Protein AF-A0A6B7PJF0-F1 (afdb_monomer_lite)

Radius of gyration: 16.34 Å; chains: 1; bounding box: 39×24×39 Å

pLDDT: mean 81.77, std 10.83, range [48.12, 94.0]

Sequence (80 aa):
LSGLLVVFFIIQLIGQIPATLWVLFGEERFAWDGVMVGVSLAVFGLTHALFQGLAAGFIAKHLGERKAIAVGILADGCGL

Foldseek 3Di:
DVVVVVVVVVVVVVVCVVLVVQVVCCCVPVVDDPVNSVVVVVVVVVVVVCCCVPVLVVCCVVVPPVVSVVVVVVCVVVVD

Structure (mmCIF, N/CA/C/O backbone):
data_AF-A0A6B7PJF0-F1
#
_entry.id   AF-A0A6B7PJF0-F1
#
loop_
_atom_site.group_PDB
_atom_site.id
_atom_site.type_symbol
_atom_site.label_atom_id
_atom_site.label_alt_id
_atom_site.label_comp_id
_atom_site.label_asym_id
_atom_site.label_entity_id
_atom_site.label_seq_id
_atom_site.pdbx_PDB_ins_code
_atom_site.Cartn_x
_atom_site.Cartn_y
_atom_site.Cartn_z
_atom_site.occupancy
_atom_site.B_iso_or_equiv
_atom_site.auth_seq_id
_atom_site.auth_comp_id
_atom_site.auth_asym_id
_atom_site.auth_atom_id
_atom_site.pdbx_PDB_model_num
ATOM 1 N N . LEU A 1 1 ? 0.358 12.323 23.006 1.00 68.38 1 LEU A N 1
ATOM 2 C CA . LEU A 1 1 ? 0.337 12.555 21.542 1.00 68.38 1 LEU A CA 1
ATOM 3 C C . LEU A 1 1 ? 1.692 12.258 20.893 1.00 68.38 1 LEU A C 1
ATOM 5 O O . LEU A 1 1 ? 1.724 11.492 19.942 1.00 68.38 1 LEU A O 1
ATOM 9 N N . SER A 1 2 ? 2.805 12.774 21.434 1.00 80.75 2 SER A N 1
ATOM 10 C CA . SER A 1 2 ? 4.152 12.621 20.850 1.00 80.75 2 SER A CA 1
ATOM 11 C C . SER A 1 2 ? 4.603 11.168 20.642 1.00 80.75 2 SER A C 1
ATOM 13 O O . SER A 1 2 ? 5.123 10.850 19.583 1.00 80.75 2 SER A O 1
ATOM 15 N N . GLY A 1 3 ? 4.337 10.258 21.589 1.00 86.12 3 GLY A N 1
ATOM 16 C CA . GLY A 1 3 ? 4.672 8.834 21.421 1.00 86.12 3 GLY A CA 1
ATOM 17 C C . GLY A 1 3 ? 3.893 8.140 20.296 1.00 86.12 3 GLY A C 1
ATOM 18 O O . GLY A 1 3 ? 4.456 7.331 19.570 1.00 86.12 3 GLY A O 1
ATOM 19 N N . LEU A 1 4 ? 2.622 8.508 20.092 1.00 87.56 4 LEU A N 1
ATOM 20 C CA . LEU A 1 4 ? 1.794 7.944 19.021 1.00 87.56 4 LEU A CA 1
ATOM 21 C C . LEU A 1 4 ? 2.267 8.421 17.641 1.00 87.56 4 LEU A C 1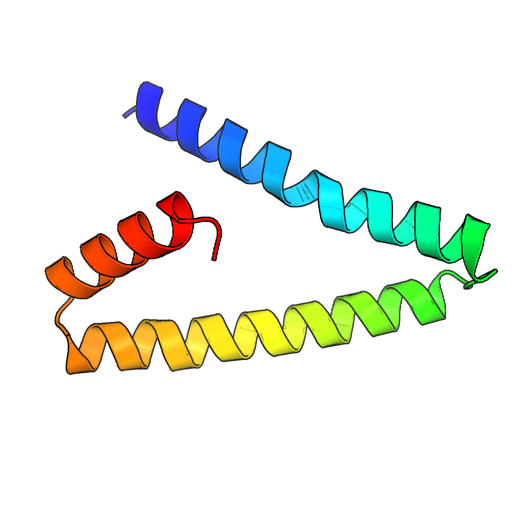
ATOM 23 O O . LEU A 1 4 ? 2.280 7.643 16.696 1.00 87.56 4 LEU A O 1
ATOM 27 N N . LEU A 1 5 ? 2.700 9.683 17.545 1.00 92.00 5 LEU A N 1
ATOM 28 C CA . LEU A 1 5 ? 3.291 10.239 16.326 1.00 92.00 5 LEU A CA 1
ATOM 29 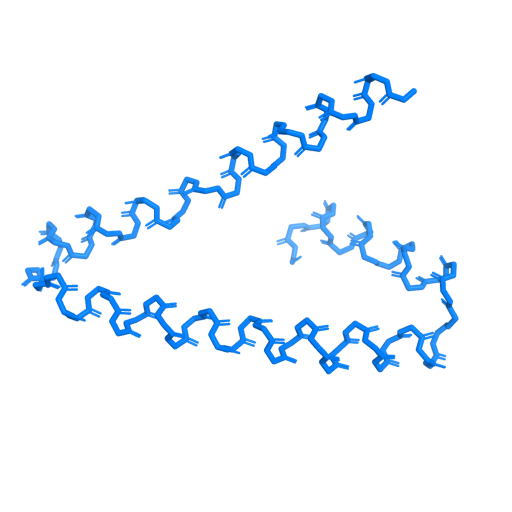C C . LEU A 1 5 ? 4.594 9.528 15.954 1.00 92.00 5 LEU A C 1
ATOM 31 O O . LEU A 1 5 ? 4.807 9.251 14.780 1.00 92.00 5 LEU A O 1
ATOM 35 N N . VAL A 1 6 ? 5.436 9.196 16.939 1.00 94.00 6 VAL A N 1
ATOM 36 C CA . VAL A 1 6 ? 6.671 8.431 16.702 1.00 94.00 6 VAL A CA 1
ATOM 37 C C . VAL A 1 6 ? 6.352 7.024 16.200 1.00 94.00 6 VAL A C 1
ATOM 39 O O . VAL A 1 6 ? 6.933 6.592 15.211 1.00 94.00 6 VAL A O 1
ATOM 42 N N . VAL A 1 7 ? 5.404 6.323 16.830 1.00 91.25 7 VAL A N 1
ATOM 43 C CA . VAL A 1 7 ? 4.983 4.985 16.380 1.00 91.25 7 VAL A CA 1
ATOM 44 C C . VAL A 1 7 ? 4.406 5.041 14.966 1.00 91.25 7 VAL A C 1
ATOM 46 O O . VAL 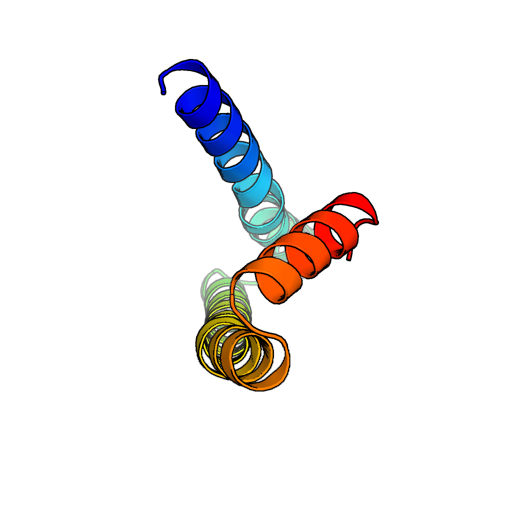A 1 7 ? 4.826 4.273 14.106 1.00 91.25 7 VAL A O 1
ATOM 49 N N . PHE A 1 8 ? 3.505 5.988 14.698 1.00 88.25 8 PHE A N 1
ATOM 50 C CA . PHE A 1 8 ? 2.934 6.189 13.367 1.00 88.25 8 PHE A CA 1
ATOM 51 C C . PHE A 1 8 ? 4.013 6.489 12.320 1.00 88.25 8 PHE A C 1
ATOM 53 O O . PHE A 1 8 ? 3.994 5.922 11.232 1.00 88.25 8 PHE A O 1
ATOM 60 N N . PHE A 1 9 ? 4.982 7.339 12.664 1.00 92.12 9 PHE A N 1
ATOM 61 C CA . PHE A 1 9 ? 6.108 7.652 11.794 1.00 92.12 9 PHE A CA 1
ATOM 62 C C . PHE A 1 9 ? 6.939 6.408 11.473 1.00 92.12 9 PHE A C 1
ATOM 64 O O . PHE A 1 9 ? 7.241 6.173 10.308 1.00 92.12 9 PHE A O 1
ATOM 71 N N . ILE A 1 10 ? 7.276 5.593 12.477 1.00 92.75 10 ILE A N 1
ATOM 72 C CA . ILE A 1 10 ? 8.055 4.362 12.283 1.00 92.75 10 ILE A CA 1
ATOM 73 C C . ILE A 1 10 ? 7.296 3.378 11.388 1.00 92.75 10 ILE A C 1
ATOM 75 O O . ILE A 1 10 ? 7.879 2.855 10.440 1.00 92.75 10 ILE A O 1
ATOM 79 N N . ILE A 1 11 ? 6.004 3.158 11.648 1.00 89.31 11 ILE A N 1
ATOM 80 C CA . ILE A 1 11 ? 5.171 2.257 10.840 1.00 89.31 11 ILE A CA 1
ATOM 81 C C . ILE A 1 11 ? 5.113 2.750 9.389 1.00 89.31 11 ILE A C 1
ATOM 83 O O . ILE A 1 11 ? 5.375 1.974 8.471 1.00 89.31 11 ILE A O 1
ATOM 87 N N . GLN A 1 12 ? 4.870 4.047 9.168 1.00 90.00 12 GLN A N 1
ATOM 88 C CA . GLN A 1 12 ? 4.849 4.597 7.813 1.00 90.00 12 GLN A CA 1
ATOM 89 C C . GLN A 1 12 ? 6.200 4.539 7.116 1.00 90.00 12 GLN A C 1
ATOM 91 O O . GLN A 1 12 ? 6.239 4.283 5.914 1.00 90.00 12 GLN A O 1
ATOM 96 N N . LEU A 1 13 ? 7.293 4.756 7.847 1.00 91.12 13 LEU A N 1
ATOM 97 C CA . LEU A 1 13 ? 8.643 4.671 7.307 1.00 91.12 13 LEU A CA 1
ATOM 98 C C . LEU A 1 13 ? 8.943 3.250 6.814 1.00 91.12 13 LEU A C 1
ATOM 100 O O . LEU A 1 13 ? 9.390 3.074 5.682 1.00 91.12 13 LEU A O 1
ATOM 104 N N . ILE A 1 14 ? 8.647 2.239 7.635 1.00 90.19 14 ILE A N 1
ATOM 105 C CA . ILE A 1 14 ? 8.831 0.825 7.279 1.00 90.19 14 ILE A CA 1
ATOM 106 C C . ILE A 1 14 ? 7.925 0.446 6.100 1.00 90.19 14 ILE A C 1
ATOM 108 O O . ILE A 1 14 ? 8.366 -0.249 5.184 1.00 90.19 14 ILE A O 1
ATOM 112 N N . GLY A 1 15 ? 6.695 0.965 6.065 1.00 85.81 15 GLY A N 1
ATOM 113 C CA . GLY A 1 15 ? 5.742 0.729 4.980 1.00 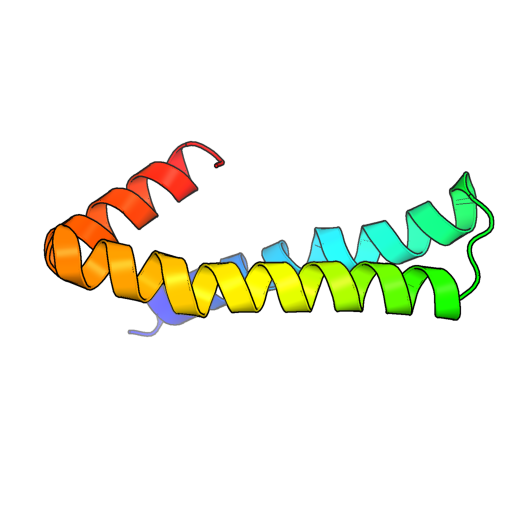85.81 15 GLY A CA 1
ATOM 114 C C . GLY A 1 15 ? 6.209 1.197 3.593 1.00 85.81 15 GLY A C 1
ATOM 115 O O . GLY A 1 15 ? 5.681 0.722 2.592 1.00 85.81 15 GLY A O 1
ATOM 116 N N . GLN A 1 16 ? 7.213 2.080 3.495 1.00 88.00 16 GLN A N 1
ATOM 117 C CA . GLN A 1 16 ? 7.786 2.503 2.204 1.00 88.00 16 GLN A CA 1
ATOM 118 C C . GLN A 1 16 ? 8.854 1.542 1.650 1.00 88.00 16 GLN A C 1
ATOM 120 O O . GLN A 1 16 ? 9.201 1.614 0.466 1.00 88.00 16 GLN A O 1
ATOM 125 N N . ILE A 1 17 ? 9.389 0.641 2.481 1.00 90.69 17 ILE A N 1
ATOM 126 C CA . ILE A 1 17 ? 10.478 -0.267 2.092 1.00 90.69 17 ILE A CA 1
ATOM 127 C C . ILE A 1 17 ? 10.064 -1.187 0.931 1.00 90.69 17 ILE A C 1
ATOM 129 O O . ILE A 1 17 ? 10.810 -1.245 -0.049 1.00 90.69 17 ILE A O 1
ATOM 133 N N . PRO A 1 18 ? 8.891 -1.857 0.956 1.00 87.00 18 PRO A N 1
ATOM 134 C CA . PRO A 1 18 ? 8.501 -2.766 -0.120 1.00 87.00 18 PRO A CA 1
ATOM 135 C C . PRO A 1 18 ? 8.381 -2.070 -1.477 1.00 87.00 18 PRO A C 1
ATOM 137 O O . PRO A 1 18 ? 8.815 -2.624 -2.481 1.00 87.00 18 PRO A O 1
ATOM 140 N N . ALA A 1 19 ? 7.856 -0.840 -1.509 1.00 86.25 19 ALA A N 1
ATOM 141 C CA . ALA A 1 19 ? 7.725 -0.070 -2.744 1.00 86.25 19 ALA A CA 1
ATOM 142 C C . ALA A 1 19 ? 9.096 0.234 -3.366 1.00 86.25 19 ALA A C 1
ATOM 144 O O . ALA A 1 19 ? 9.279 0.069 -4.569 1.00 86.25 19 ALA A O 1
ATOM 145 N N . THR A 1 20 ? 10.075 0.614 -2.541 1.00 87.44 20 THR A N 1
ATOM 146 C CA . THR A 1 20 ? 11.446 0.890 -3.000 1.00 87.44 20 THR A CA 1
ATOM 147 C C . THR A 1 20 ? 12.155 -0.383 -3.465 1.00 87.44 20 THR A C 1
ATOM 149 O O . THR A 1 20 ? 12.778 -0.396 -4.525 1.00 87.44 20 THR A O 1
ATOM 152 N N . LEU A 1 21 ? 12.038 -1.476 -2.704 1.00 91.50 21 LEU A N 1
ATOM 153 C CA . LEU A 1 21 ? 12.655 -2.754 -3.067 1.00 91.50 21 LEU A CA 1
ATOM 154 C C . LEU A 1 21 ? 12.038 -3.362 -4.329 1.00 91.50 21 LEU A C 1
ATOM 156 O O . LEU A 1 21 ? 12.751 -3.996 -5.099 1.00 91.50 21 LEU A O 1
ATOM 160 N N . TRP A 1 22 ? 10.742 -3.151 -4.566 1.00 90.88 22 TRP A N 1
ATOM 161 C CA . TRP A 1 22 ? 10.064 -3.622 -5.771 1.00 90.88 22 TRP A CA 1
ATOM 162 C C . TRP A 1 22 ? 10.645 -3.012 -7.048 1.00 90.88 22 TRP A C 1
ATOM 164 O O . TRP A 1 22 ? 10.829 -3.724 -8.032 1.00 90.88 22 TRP A O 1
ATOM 174 N N . VAL A 1 23 ? 10.983 -1.718 -7.014 1.00 88.62 23 VAL A N 1
ATOM 175 C CA . VAL A 1 23 ? 11.636 -1.021 -8.133 1.00 88.62 23 VAL A CA 1
ATOM 176 C C . VAL A 1 23 ? 12.978 -1.684 -8.449 1.00 88.62 23 VAL A C 1
ATOM 178 O O . VAL A 1 23 ? 13.191 -2.119 -9.579 1.00 88.62 23 VAL A O 1
ATOM 181 N N . LEU A 1 24 ? 13.844 -1.827 -7.437 1.00 89.56 24 LEU A N 1
ATOM 182 C CA . LEU A 1 24 ? 15.188 -2.389 -7.603 1.00 89.56 24 LEU A CA 1
ATOM 183 C C . LEU A 1 24 ? 15.142 -3.855 -8.052 1.00 89.56 24 LEU A C 1
ATOM 185 O O . LEU A 1 24 ? 15.840 -4.256 -8.978 1.00 89.56 24 LEU A O 1
ATOM 189 N N . PHE A 1 25 ? 14.275 -4.656 -7.432 1.00 89.75 25 PHE A N 1
ATOM 190 C CA . PHE A 1 25 ? 14.105 -6.059 -7.789 1.00 89.75 25 PHE A CA 1
ATOM 191 C C . PHE A 1 25 ? 13.537 -6.230 -9.203 1.00 89.75 25 PHE A C 1
ATOM 193 O O . PHE A 1 25 ? 13.966 -7.125 -9.926 1.00 89.75 25 PHE A O 1
ATOM 200 N N . GLY A 1 26 ? 12.589 -5.383 -9.617 1.00 87.81 26 GLY A N 1
ATOM 201 C CA . GLY A 1 26 ? 12.035 -5.381 -10.973 1.00 87.81 26 GLY A CA 1
ATOM 202 C C . GLY A 1 26 ? 13.103 -5.129 -12.037 1.00 87.81 26 GLY A C 1
ATOM 203 O O . GLY A 1 26 ? 13.173 -5.848 -13.038 1.00 87.81 26 GLY A O 1
ATOM 204 N N . GLU A 1 27 ? 13.968 -4.151 -11.780 1.00 88.62 27 GLU A N 1
ATOM 205 C CA . GLU A 1 27 ? 15.093 -3.806 -12.647 1.00 88.62 27 GLU A CA 1
ATOM 206 C C . GLU A 1 27 ? 16.124 -4.946 -12.708 1.00 88.62 27 GLU A C 1
ATOM 208 O O . GLU A 1 27 ? 16.443 -5.432 -13.793 1.00 88.62 27 GLU A O 1
ATOM 213 N N . GLU A 1 28 ? 16.579 -5.461 -11.561 1.00 88.56 28 GLU A N 1
ATOM 214 C CA . GLU A 1 28 ? 17.617 -6.502 -11.512 1.00 88.56 28 GLU A CA 1
ATOM 215 C C . GLU A 1 28 ? 17.132 -7.878 -12.001 1.00 88.56 28 GLU A C 1
ATOM 217 O O . GLU A 1 28 ? 17.871 -8.606 -12.670 1.00 88.56 28 GLU A O 1
ATOM 222 N N . ARG A 1 29 ? 15.898 -8.278 -11.664 1.00 90.62 29 ARG A N 1
ATOM 223 C CA . ARG A 1 29 ? 15.399 -9.644 -11.910 1.00 90.62 29 ARG A CA 1
ATOM 224 C C . ARG A 1 29 ? 14.684 -9.805 -13.243 1.00 90.62 29 ARG A C 1
ATOM 226 O O . ARG A 1 29 ? 14.734 -10.901 -13.818 1.00 90.62 29 ARG A O 1
ATOM 233 N N . PHE A 1 30 ? 13.972 -8.768 -13.677 1.00 87.12 30 PHE A N 1
ATOM 234 C CA . PHE A 1 30 ? 13.104 -8.804 -14.853 1.00 87.12 30 PHE A CA 1
ATOM 235 C C . PHE A 1 30 ? 13.521 -7.810 -15.942 1.00 87.12 30 PHE A C 1
ATOM 237 O O . PHE A 1 30 ? 12.866 -7.776 -16.983 1.00 87.12 30 PHE A O 1
ATOM 244 N N . ALA A 1 31 ? 14.599 -7.043 -15.726 1.00 88.25 31 ALA A N 1
ATOM 245 C CA . ALA A 1 31 ? 15.059 -5.993 -16.634 1.00 88.25 31 ALA A CA 1
ATOM 246 C C . ALA A 1 31 ? 13.944 -4.990 -16.977 1.00 88.25 31 ALA A C 1
ATOM 248 O O . ALA A 1 31 ? 13.844 -4.520 -18.112 1.00 88.25 31 ALA A O 1
ATOM 249 N N . TRP A 1 32 ? 13.062 -4.714 -16.011 1.00 91.06 32 TRP A N 1
ATOM 250 C CA . TRP A 1 32 ? 11.987 -3.748 -16.197 1.00 91.06 32 TRP A CA 1
ATOM 251 C C . TRP A 1 32 ? 12.554 -2.345 -16.362 1.00 91.06 32 TRP A C 1
ATOM 253 O O . TRP A 1 32 ? 13.437 -1.926 -15.618 1.00 91.06 32 TRP A O 1
ATOM 263 N N . ASP A 1 33 ? 12.000 -1.605 -17.319 1.00 88.44 33 ASP A N 1
ATOM 264 C CA . ASP A 1 33 ? 12.238 -0.174 -17.414 1.00 88.44 33 ASP A CA 1
ATOM 265 C C . ASP A 1 33 ? 11.374 0.590 -16.391 1.00 88.44 33 ASP A C 1
ATOM 267 O O . ASP A 1 33 ? 10.423 0.066 -15.796 1.00 88.44 33 ASP A O 1
ATOM 271 N N . GLY A 1 34 ? 11.692 1.870 -16.179 1.00 86.50 34 GLY A N 1
ATOM 272 C CA . GLY A 1 34 ? 10.962 2.707 -15.221 1.00 86.50 34 GLY A CA 1
ATOM 273 C C . GLY A 1 34 ? 9.467 2.850 -15.538 1.00 86.50 34 GLY A C 1
ATOM 274 O O . GLY A 1 34 ? 8.669 3.112 -14.636 1.00 86.50 34 GLY A O 1
ATOM 275 N N . VAL A 1 35 ? 9.063 2.639 -16.795 1.00 91.19 35 VAL A N 1
ATOM 276 C CA . VAL A 1 35 ? 7.658 2.704 -17.216 1.00 91.19 35 VAL A CA 1
ATOM 277 C C . VAL A 1 35 ? 6.897 1.473 -16.731 1.00 91.19 35 VAL A C 1
ATOM 279 O O . VAL A 1 35 ? 5.825 1.629 -16.144 1.00 91.19 35 VAL A O 1
ATOM 282 N N . MET A 1 36 ? 7.439 0.264 -16.902 1.00 90.50 36 MET A N 1
ATOM 283 C CA . MET A 1 36 ? 6.821 -0.972 -16.402 1.00 90.50 36 MET A CA 1
ATOM 284 C C . MET A 1 36 ? 6.663 -0.950 -14.880 1.00 90.50 36 MET A C 1
ATOM 286 O O . MET A 1 36 ? 5.587 -1.263 -14.358 1.00 90.50 36 MET A O 1
ATOM 290 N N . VAL A 1 37 ? 7.701 -0.501 -14.170 1.00 91.81 37 VAL A N 1
ATOM 291 C CA . VAL A 1 37 ? 7.648 -0.322 -12.715 1.00 91.81 37 VAL A CA 1
ATOM 292 C C . VAL A 1 37 ? 6.567 0.695 -12.338 1.00 91.81 37 VAL A C 1
ATOM 294 O O . VAL A 1 37 ? 5.709 0.394 -11.504 1.00 91.81 37 VAL A O 1
ATOM 297 N N . GLY A 1 38 ? 6.548 1.860 -12.993 1.00 89.50 38 GLY A N 1
ATOM 298 C CA . GLY A 1 38 ? 5.563 2.914 -12.748 1.00 89.50 38 GLY A CA 1
ATOM 299 C C . GLY A 1 38 ? 4.121 2.462 -12.985 1.00 89.50 38 GLY A C 1
ATOM 300 O O . GLY A 1 38 ? 3.257 2.714 -12.145 1.00 89.50 38 GLY A O 1
ATOM 301 N N . VAL A 1 39 ? 3.855 1.733 -14.073 1.00 92.88 39 VAL A N 1
ATOM 302 C CA . VAL A 1 39 ? 2.526 1.167 -14.363 1.00 92.88 39 VAL A CA 1
ATOM 303 C C . VAL A 1 39 ? 2.127 0.141 -13.300 1.00 92.88 39 VAL A C 1
ATOM 305 O O . VAL A 1 39 ? 0.993 0.181 -12.821 1.00 92.88 39 VAL A O 1
ATOM 308 N N . SER A 1 40 ? 3.043 -0.735 -12.874 1.00 91.31 40 SER A N 1
ATOM 309 C CA . SER A 1 40 ? 2.754 -1.725 -11.825 1.00 91.31 40 SER A CA 1
ATOM 310 C C . SER A 1 40 ? 2.379 -1.063 -10.491 1.00 91.31 40 SER A C 1
ATOM 312 O O . SER A 1 40 ? 1.382 -1.437 -9.869 1.00 91.31 40 SER A O 1
ATOM 314 N N . LEU A 1 41 ? 3.109 -0.013 -10.099 1.00 91.19 41 LEU A N 1
ATOM 315 C CA . LEU A 1 41 ? 2.846 0.760 -8.886 1.00 91.19 41 LEU A CA 1
ATOM 316 C C . LEU A 1 41 ? 1.562 1.586 -9.000 1.00 91.19 41 LEU A C 1
ATOM 318 O O . LEU A 1 41 ? 0.833 1.711 -8.018 1.00 91.19 41 LEU A O 1
ATOM 322 N N . ALA A 1 42 ? 1.241 2.111 -10.184 1.00 91.69 42 ALA A N 1
ATOM 323 C CA . ALA A 1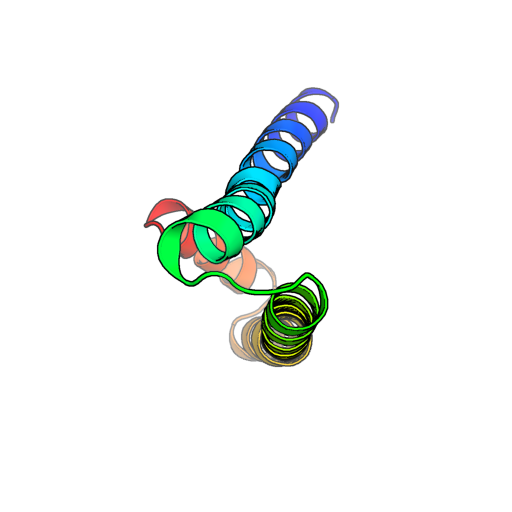 42 ? -0.006 2.831 -10.421 1.00 91.69 42 ALA A CA 1
ATOM 324 C C . ALA A 1 42 ? -1.228 1.910 -10.291 1.00 91.69 42 ALA A C 1
ATOM 326 O O . ALA A 1 42 ? -2.207 2.275 -9.640 1.00 91.69 42 ALA A O 1
ATOM 327 N N . VAL A 1 43 ? -1.164 0.698 -10.853 1.00 93.12 43 VAL A N 1
ATOM 328 C CA . VAL A 1 43 ? -2.228 -0.311 -10.710 1.00 93.12 43 VAL A CA 1
ATOM 329 C C . VAL A 1 43 ? -2.364 -0.754 -9.252 1.00 93.12 43 VAL A C 1
ATOM 331 O O . VAL A 1 43 ? -3.486 -0.848 -8.743 1.00 93.12 43 VAL A O 1
ATOM 334 N N . PHE A 1 44 ? -1.243 -0.970 -8.560 1.00 90.56 44 PHE A N 1
ATOM 335 C CA . PHE A 1 44 ? -1.238 -1.270 -7.129 1.00 90.56 44 PHE A CA 1
ATOM 336 C C . PHE A 1 44 ? -1.891 -0.143 -6.320 1.00 90.56 44 PHE A C 1
ATOM 338 O O . PHE A 1 44 ? -2.817 -0.398 -5.554 1.00 90.56 44 PHE A O 1
ATOM 345 N N . GLY A 1 45 ? -1.480 1.107 -6.542 1.00 89.94 45 GLY A N 1
ATOM 346 C CA . GLY A 1 45 ? -2.020 2.280 -5.860 1.00 89.94 45 GLY A CA 1
ATOM 347 C C . GLY A 1 45 ? -3.506 2.503 -6.137 1.00 89.94 45 GLY A C 1
ATOM 348 O O . GLY A 1 45 ? -4.257 2.797 -5.210 1.00 89.94 45 GLY A O 1
ATOM 349 N N . LEU A 1 46 ? -3.959 2.303 -7.378 1.00 92.44 46 LEU A N 1
ATOM 350 C CA . LEU A 1 46 ? -5.376 2.391 -7.736 1.00 92.44 46 LEU A CA 1
ATOM 351 C C . LEU A 1 46 ? -6.195 1.321 -7.011 1.00 92.44 46 LEU A C 1
ATOM 353 O O . LEU A 1 46 ? -7.222 1.631 -6.411 1.00 92.44 46 LEU A O 1
ATOM 357 N N . THR A 1 47 ? -5.725 0.075 -7.029 1.00 89.62 47 THR A N 1
ATOM 358 C CA . THR A 1 47 ? -6.385 -1.031 -6.326 1.00 89.62 47 THR A CA 1
ATOM 359 C C . THR A 1 47 ? -6.425 -0.749 -4.827 1.00 89.62 47 THR A C 1
ATOM 361 O O . THR A 1 47 ? -7.482 -0.828 -4.210 1.00 89.62 47 THR A O 1
ATOM 364 N N . HIS A 1 48 ? -5.305 -0.319 -4.251 1.00 86.75 48 HIS A N 1
ATOM 365 C CA . HIS A 1 48 ? -5.205 0.044 -2.844 1.00 86.75 48 HIS A CA 1
ATOM 366 C C . HIS A 1 48 ? -6.173 1.178 -2.471 1.00 86.75 48 HIS A C 1
ATOM 368 O O . HIS A 1 48 ? -6.920 1.051 -1.504 1.00 86.75 48 HIS A O 1
ATOM 374 N N . ALA A 1 49 ? -6.242 2.245 -3.270 1.00 86.12 49 ALA A N 1
ATOM 375 C CA . ALA A 1 49 ? -7.171 3.352 -3.055 1.00 86.12 49 ALA A CA 1
ATOM 376 C C . ALA A 1 49 ? -8.640 2.911 -3.162 1.00 86.12 49 ALA A C 1
ATOM 378 O O . ALA A 1 49 ? -9.473 3.350 -2.369 1.00 86.12 49 ALA A O 1
ATOM 379 N N . LEU A 1 50 ? -8.963 2.013 -4.098 1.00 88.19 50 LEU A N 1
ATOM 380 C CA . LEU A 1 50 ? -10.301 1.430 -4.218 1.00 88.19 50 LEU A CA 1
ATOM 381 C C . LEU A 1 50 ? -10.665 0.612 -2.977 1.00 88.19 50 LEU A C 1
ATOM 383 O O . LEU A 1 50 ? -11.756 0.784 -2.436 1.00 88.19 50 LEU A O 1
ATOM 387 N N . PHE A 1 51 ? -9.754 -0.231 -2.487 1.00 85.25 51 PHE A N 1
ATOM 388 C CA . PHE A 1 51 ? -9.967 -0.985 -1.253 1.00 85.25 51 PHE A CA 1
ATOM 389 C C . PHE A 1 51 ? -10.099 -0.059 -0.041 1.00 85.25 51 PHE A C 1
ATOM 391 O O . PHE A 1 51 ? -11.020 -0.231 0.751 1.00 85.25 51 PHE A O 1
ATOM 398 N N . GLN A 1 52 ? -9.263 0.970 0.088 1.00 79.31 52 GLN A N 1
ATOM 399 C CA . GLN A 1 52 ? -9.386 1.939 1.178 1.00 79.31 52 GLN A CA 1
ATOM 400 C C . GLN A 1 52 ? -10.706 2.719 1.111 1.00 79.31 52 GLN A C 1
ATOM 402 O O . GLN A 1 52 ? -11.381 2.862 2.126 1.00 79.31 52 GLN A O 1
ATOM 407 N N . GLY A 1 53 ? -11.121 3.184 -0.068 1.00 80.25 53 GLY A N 1
ATOM 408 C CA . GLY A 1 53 ? -12.358 3.951 -0.228 1.00 80.25 53 GLY A CA 1
ATOM 409 C C . GLY A 1 53 ? -13.623 3.110 -0.034 1.00 80.25 53 GLY A C 1
ATOM 410 O O . GLY A 1 53 ? -14.568 3.550 0.623 1.00 80.25 53 GLY A O 1
ATOM 411 N N . LEU A 1 54 ? -13.643 1.892 -0.580 1.00 79.44 54 LEU A N 1
ATOM 412 C CA . LEU A 1 54 ? -14.818 1.021 -0.549 1.00 79.44 54 LEU A CA 1
ATOM 413 C C . LEU A 1 54 ? -14.855 0.161 0.711 1.00 79.44 54 LEU A C 1
ATOM 415 O O . LEU A 1 54 ? -15.865 0.163 1.410 1.00 79.44 54 LEU A O 1
ATOM 419 N N . ALA A 1 55 ? -13.777 -0.559 1.027 1.00 72.06 55 ALA A N 1
ATOM 420 C CA . ALA A 1 55 ? -13.770 -1.506 2.136 1.00 72.06 55 ALA A CA 1
ATOM 421 C C . ALA A 1 55 ? -13.753 -0.790 3.487 1.00 72.06 55 ALA A C 1
ATOM 423 O O . ALA A 1 55 ? -14.529 -1.171 4.359 1.00 72.06 55 ALA A O 1
ATOM 424 N N . ALA A 1 56 ? -12.968 0.280 3.670 1.00 69.06 56 ALA A N 1
ATOM 425 C CA . ALA A 1 56 ? -12.956 0.980 4.959 1.00 69.06 56 ALA A CA 1
ATOM 426 C C . ALA A 1 56 ? -14.322 1.620 5.261 1.00 69.06 56 ALA A C 1
ATOM 428 O O . ALA A 1 56 ? -14.851 1.460 6.361 1.00 69.06 56 ALA A O 1
ATOM 429 N N . GLY A 1 57 ? -14.939 2.265 4.264 1.00 67.12 57 GLY A N 1
ATOM 430 C CA . GLY A 1 57 ? -16.279 2.844 4.394 1.00 67.12 57 GLY A CA 1
ATOM 431 C C . GLY A 1 57 ? -17.373 1.789 4.585 1.00 67.12 57 GLY A C 1
ATOM 432 O O . GLY A 1 57 ? -18.248 1.948 5.439 1.00 67.12 57 GLY A O 1
ATOM 433 N N . PHE A 1 58 ? -17.315 0.683 3.839 1.00 70.06 58 PHE A N 1
ATOM 434 C CA . PHE A 1 58 ? -18.278 -0.414 3.944 1.00 70.06 58 PHE A CA 1
ATOM 435 C C . PHE A 1 58 ? -18.182 -1.138 5.293 1.00 70.06 58 PHE A C 1
ATOM 437 O O . PHE A 1 58 ? -19.201 -1.343 5.956 1.00 70.06 58 PHE A O 1
ATOM 444 N N . ILE A 1 59 ? -16.967 -1.465 5.742 1.00 67.31 59 ILE A N 1
ATOM 445 C CA . ILE A 1 59 ? -16.714 -2.129 7.026 1.00 67.31 59 ILE A CA 1
ATOM 446 C C . ILE A 1 59 ? -17.109 -1.210 8.186 1.00 67.31 59 ILE A C 1
ATOM 448 O O . ILE A 1 59 ? -17.796 -1.660 9.103 1.00 67.31 59 ILE A O 1
ATOM 452 N N . ALA A 1 60 ? -16.771 0.082 8.140 1.00 66.94 60 ALA A N 1
ATOM 453 C CA . ALA A 1 60 ? -17.186 1.037 9.169 1.00 66.94 60 ALA A CA 1
ATOM 454 C C . ALA A 1 60 ? -18.717 1.166 9.256 1.00 66.94 60 ALA A C 1
ATOM 456 O O . ALA A 1 60 ? -19.271 1.198 10.358 1.00 66.94 60 ALA A O 1
ATOM 457 N N . LYS A 1 61 ? -19.409 1.167 8.107 1.00 66.31 61 LYS A N 1
ATOM 458 C CA . LYS A 1 61 ? -20.874 1.259 8.037 1.00 66.31 61 LYS A CA 1
ATOM 459 C C . LYS A 1 61 ? -21.581 -0.008 8.531 1.00 66.31 61 LYS A C 1
ATOM 461 O O . LYS A 1 61 ? -22.627 0.107 9.164 1.00 66.31 61 LYS A O 1
ATOM 466 N N . HIS A 1 62 ? -21.033 -1.196 8.265 1.00 67.44 62 HIS A N 1
ATOM 467 C CA . HIS A 1 62 ? -21.638 -2.470 8.680 1.00 67.44 62 HIS A CA 1
ATOM 468 C C . HIS A 1 62 ? -21.270 -2.904 10.108 1.00 67.44 62 HIS A C 1
ATOM 470 O O . HIS A 1 62 ? -22.085 -3.543 10.773 1.00 67.44 62 HIS A O 1
ATOM 476 N N . LEU A 1 63 ? -20.068 -2.578 10.594 1.00 66.12 63 LEU A N 1
ATOM 477 C CA . LEU A 1 63 ? -19.555 -3.058 11.885 1.00 66.12 63 LEU A CA 1
ATOM 478 C C . LEU A 1 63 ? -19.618 -2.001 13.002 1.00 66.12 63 LEU A C 1
ATOM 480 O O . LEU A 1 63 ? -19.578 -2.350 14.185 1.00 66.12 63 LEU A O 1
ATOM 484 N N . GLY A 1 64 ? -19.751 -0.723 12.639 1.00 67.06 64 GLY A N 1
ATOM 485 C CA . GLY A 1 64 ? -19.622 0.419 13.541 1.00 67.06 64 GLY A CA 1
ATOM 486 C C . GLY A 1 64 ? -18.154 0.791 13.787 1.00 67.06 64 GLY A C 1
ATOM 487 O O . GLY A 1 64 ? -17.294 -0.081 13.922 1.00 67.06 64 GLY A O 1
ATOM 488 N N . GLU A 1 65 ? -17.868 2.095 13.883 1.00 66.94 65 GLU A N 1
ATOM 489 C CA . GLU A 1 65 ? -16.511 2.675 13.971 1.00 66.94 65 GLU A CA 1
ATOM 490 C C . GLU A 1 65 ? -15.586 1.952 14.961 1.00 66.94 65 GLU A C 1
ATOM 492 O O . GLU A 1 65 ? -14.469 1.572 14.616 1.00 66.94 65 GLU A O 1
ATOM 497 N N . ARG A 1 66 ? -16.061 1.684 16.185 1.00 70.44 66 ARG A N 1
ATOM 498 C CA . ARG A 1 66 ? -15.238 1.047 17.228 1.00 70.44 66 ARG A CA 1
ATOM 499 C C . ARG A 1 66 ? -14.837 -0.391 16.895 1.00 70.44 66 ARG A C 1
ATOM 501 O O . ARG A 1 66 ? -13.728 -0.797 17.231 1.00 70.44 66 ARG A O 1
ATOM 508 N N . LYS A 1 67 ? -15.717 -1.168 16.254 1.00 69.25 67 LYS A N 1
ATOM 509 C CA . LYS A 1 67 ? -15.415 -2.560 15.884 1.00 69.25 67 LYS A CA 1
ATOM 510 C C . LYS A 1 67 ? -14.567 -2.625 14.620 1.00 69.25 67 LYS A C 1
ATOM 512 O O . LYS A 1 67 ? -13.700 -3.484 14.541 1.00 69.25 67 LYS A O 1
ATOM 517 N N . ALA A 1 68 ? -14.769 -1.703 13.678 1.00 68.44 68 ALA A N 1
ATOM 518 C CA . ALA A 1 68 ? -13.932 -1.589 12.486 1.00 68.44 68 ALA A CA 1
ATOM 519 C C . ALA A 1 68 ? -12.469 -1.283 12.851 1.00 68.44 68 ALA A C 1
ATOM 521 O O . ALA A 1 68 ? -11.567 -1.943 12.345 1.00 68.44 68 ALA A O 1
ATOM 522 N N . ILE A 1 69 ? -12.239 -0.365 13.800 1.00 71.06 69 ILE A N 1
ATOM 523 C CA . ILE A 1 69 ? -10.892 -0.070 14.315 1.00 71.06 69 ILE A CA 1
ATOM 524 C C . ILE A 1 69 ? -10.286 -1.300 15.009 1.00 71.06 69 ILE A C 1
ATOM 526 O O . ILE A 1 69 ? -9.135 -1.639 14.751 1.00 71.06 69 ILE A O 1
ATOM 530 N N . ALA A 1 70 ? -11.050 -2.004 15.852 1.00 75.00 70 ALA A N 1
ATOM 531 C CA . ALA A 1 70 ? -10.558 -3.200 16.540 1.00 75.00 70 ALA A CA 1
ATOM 532 C C . ALA A 1 70 ? -10.195 -4.340 15.568 1.00 75.00 70 ALA A C 1
ATOM 534 O O . ALA A 1 70 ? -9.178 -5.001 15.754 1.00 75.00 70 ALA A O 1
ATOM 535 N N . VAL A 1 71 ? -10.996 -4.548 14.518 1.00 73.50 71 VAL A N 1
ATOM 536 C CA . VAL A 1 71 ? -10.710 -5.536 13.466 1.00 73.50 71 VAL A CA 1
ATOM 537 C C . VAL A 1 71 ? -9.498 -5.126 12.635 1.00 73.50 71 VAL A C 1
ATOM 539 O O . VAL A 1 71 ? -8.668 -5.980 12.354 1.00 73.50 71 VAL A O 1
ATOM 542 N N . GLY A 1 72 ? -9.356 -3.840 12.299 1.00 67.94 72 GLY A N 1
ATOM 543 C CA . GLY A 1 72 ? -8.178 -3.333 11.590 1.00 67.94 72 GLY A CA 1
ATOM 544 C C . GLY A 1 72 ? -6.886 -3.579 12.368 1.00 67.94 72 GLY A C 1
ATOM 545 O O . GLY A 1 72 ? -5.932 -4.103 11.813 1.00 67.94 72 GLY A O 1
ATOM 546 N N . ILE A 1 73 ? -6.888 -3.304 13.676 1.00 74.19 73 ILE A N 1
ATOM 547 C CA . ILE A 1 73 ? -5.730 -3.556 14.549 1.00 74.19 73 ILE A CA 1
ATOM 548 C C . ILE A 1 73 ? -5.412 -5.058 14.650 1.00 74.19 73 ILE A C 1
ATOM 550 O O . ILE A 1 73 ? -4.244 -5.437 14.676 1.00 74.19 73 ILE A O 1
ATOM 554 N N . LEU A 1 74 ? -6.431 -5.922 14.710 1.00 75.88 74 LEU A N 1
ATOM 555 C CA . LEU A 1 74 ? -6.234 -7.375 14.757 1.00 75.88 74 LEU A CA 1
ATOM 556 C C . LEU A 1 74 ? -5.727 -7.947 13.427 1.00 75.88 74 LEU A C 1
ATOM 558 O O . LEU A 1 74 ? -4.892 -8.844 13.449 1.00 75.88 74 LEU A O 1
ATOM 562 N N . ALA A 1 75 ? -6.210 -7.441 12.292 1.00 68.62 75 ALA A N 1
ATOM 563 C CA . ALA A 1 75 ? -5.757 -7.863 10.967 1.00 68.62 75 ALA A CA 1
ATOM 564 C C . ALA A 1 75 ? -4.291 -7.470 10.730 1.00 68.62 75 ALA A C 1
ATOM 566 O O . ALA A 1 75 ? -3.477 -8.330 10.397 1.00 68.62 75 ALA A O 1
ATOM 567 N N . ASP A 1 76 ? -3.947 -6.219 11.044 1.00 66.19 76 ASP A N 1
ATOM 568 C CA . ASP A 1 76 ? -2.584 -5.689 10.938 1.00 66.19 76 ASP A CA 1
ATOM 569 C C . ASP A 1 76 ? -1.621 -6.458 11.866 1.00 66.19 76 ASP A C 1
ATOM 571 O O . ASP A 1 76 ? -0.549 -6.901 11.456 1.00 66.19 76 ASP A O 1
ATOM 575 N N . GLY A 1 77 ? -2.058 -6.756 13.098 1.00 66.62 77 GLY A N 1
ATOM 576 C CA . GLY A 1 77 ? -1.302 -7.578 14.049 1.00 66.62 77 GLY A CA 1
ATOM 577 C C . GLY A 1 77 ? -1.137 -9.048 13.638 1.00 66.62 77 GLY A C 1
ATOM 578 O O . GLY A 1 77 ? -0.174 -9.694 14.052 1.00 66.62 77 GLY A O 1
ATOM 579 N N . CYS A 1 78 ? -2.043 -9.585 12.819 1.00 72.31 78 CYS A N 1
ATOM 580 C CA . CYS A 1 78 ? -1.921 -10.924 12.239 1.00 72.31 78 CYS A CA 1
ATOM 581 C C . CYS A 1 78 ? -1.094 -10.951 10.942 1.00 72.31 78 CYS A C 1
ATOM 583 O O . CYS A 1 78 ? -0.839 -12.041 10.427 1.00 72.31 78 CYS A O 1
ATOM 585 N N . GLY A 1 79 ? -0.631 -9.798 10.449 1.00 50.53 79 GLY A N 1
ATOM 586 C CA . GLY A 1 79 ? 0.176 -9.697 9.233 1.00 50.53 79 GLY A CA 1
ATOM 587 C C . GLY A 1 79 ? -0.629 -9.870 7.943 1.00 50.53 79 GLY A C 1
ATOM 588 O O . GLY A 1 79 ? -0.112 -10.455 6.990 1.00 50.53 79 GLY A O 1
ATOM 589 N N . LEU A 1 80 ? -1.886 -9.413 7.939 1.00 48.12 80 LEU A N 1
ATOM 590 C CA . LEU A 1 80 ? -2.805 -9.447 6.796 1.00 48.12 80 LEU A CA 1
ATOM 591 C C . LEU A 1 80 ? -3.049 -8.043 6.238 1.00 48.12 80 LEU A C 1
ATOM 593 O O . LEU A 1 80 ? -3.293 -7.129 7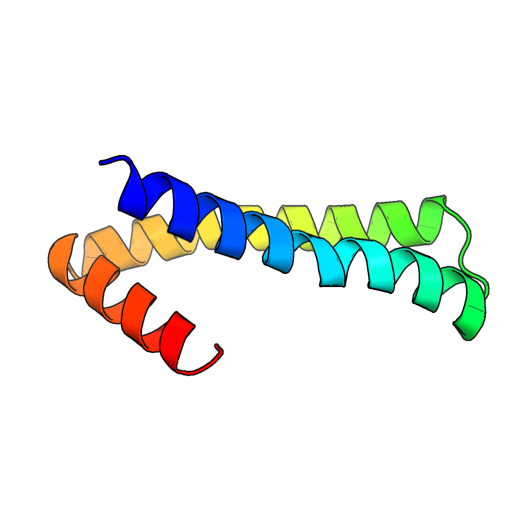.056 1.00 48.12 80 LEU A O 1
#

Secondary structure (DSSP, 8-state):
-HHHHHHHHHHHHHHTHHHHHHHHHHHHHH---HHHHHHHHHHHHHHHHHHIIIIIHHHHHHH-HHHHHHHHHHHHHTT-